Protein AF-A0A0V0GQV6-F1 (afdb_monomer_lite)

Secondary structure (DSSP, 8-state):
--SSS--GGGGPEE-SS-SEEEEEEEETTEEEEEEEESS---TTPPPEE-------SS--B-----TT--SBTT---------------------------------

pLDDT: mean 71.99, std 23.0, range [34.09, 96.38]

InterPro domains:
  IPR001214 SET domain [PF00856] (3-51)
  IPR001214 SET domain [PS50280] (1-52)
  IPR001214 SET domain [SM00317] (2-58)
  IPR003616 Post-SET domain [PS50868] (58-74)
  IPR003616 Post-SET domain [SM00508] (58-74)
  IPR046341 SET domain superfamily [G3DSA:2.170.270.10] (1-95)
  IPR046341 SET domain superfamily [SSF82199] (3-71)
  IPR050777 SET2 Histone-Lysine N-Methyltransferase [PTHR22884] (3-93)

Foldseek 3Di:
DPPDDDDPCVVAEADPDFQWDWDWDQDPNDTDIDIGGPDDDDVPGGHHDQPCDPDDDDWAADDRPDPPDPRTRNPDDDDPPPPPPPPDPPDDPDDDDDDDDDDDDDD

Organism: Solanum chacoense (NCBI:txid4108)

Radius of gyration: 19.78 Å; chains: 1; bounding box: 46×34×57 Å

Structure (mmCIF, N/CA/C/O backbone):
data_AF-A0A0V0GQV6-F1
#
_entry.id   AF-A0A0V0GQV6-F1
#
loop_
_atom_site.group_PDB
_atom_site.id
_atom_site.type_symbol
_atom_site.label_atom_id
_atom_site.label_alt_id
_atom_site.label_comp_id
_atom_site.label_asym_id
_atom_site.label_entity_id
_atom_site.label_seq_id
_atom_site.pdbx_PDB_ins_code
_atom_site.Cartn_x
_atom_site.Cartn_y
_atom_site.Cartn_z
_atom_site.occupancy
_atom_site.B_iso_or_equiv
_atom_site.auth_seq_id
_atom_site.auth_comp_id
_atom_site.auth_asym_id
_atom_site.auth_atom_id
_atom_site.pdbx_PDB_model_num
ATOM 1 N N . MET A 1 1 ? 7.134 5.093 10.418 1.00 47.78 1 MET A N 1
ATOM 2 C CA . MET A 1 1 ? 7.042 3.618 10.527 1.00 47.78 1 MET A CA 1
ATOM 3 C C . MET A 1 1 ? 7.493 3.219 11.916 1.00 47.78 1 MET A C 1
ATOM 5 O O . MET A 1 1 ? 8.426 3.836 12.411 1.00 47.78 1 MET A O 1
ATOM 9 N N . SER A 1 2 ? 6.836 2.246 12.552 1.00 43.97 2 SER A N 1
ATOM 10 C CA . SER A 1 2 ? 7.277 1.761 13.863 1.00 43.97 2 SER A CA 1
ATOM 11 C C . SER A 1 2 ? 8.656 1.116 13.723 1.00 43.97 2 SER A C 1
ATOM 13 O O . SER A 1 2 ? 8.812 0.080 13.073 1.00 43.97 2 SER A O 1
ATOM 15 N N . THR A 1 3 ? 9.668 1.790 14.252 1.00 59.62 3 THR A N 1
ATOM 16 C CA . THR A 1 3 ? 11.084 1.427 14.136 1.00 59.62 3 THR A CA 1
ATOM 17 C C . THR A 1 3 ? 11.512 0.388 15.168 1.00 59.62 3 THR A C 1
ATOM 19 O O . THR A 1 3 ? 12.558 -0.220 14.989 1.00 59.62 3 THR A O 1
ATOM 22 N N . PHE A 1 4 ? 10.701 0.142 16.205 1.00 61.91 4 PHE A N 1
ATOM 23 C CA . PHE A 1 4 ? 11.105 -0.687 17.347 1.00 61.91 4 PHE A CA 1
ATOM 24 C C . PHE A 1 4 ? 10.181 -1.886 17.638 1.00 61.91 4 PHE A C 1
ATOM 26 O O . PHE A 1 4 ? 10.650 -2.895 18.151 1.00 61.91 4 PHE A O 1
ATOM 33 N N . LYS A 1 5 ? 8.884 -1.830 17.286 1.00 71.25 5 LYS A N 1
ATOM 34 C CA . LYS A 1 5 ? 7.939 -2.967 17.400 1.00 71.25 5 LYS A CA 1
ATOM 35 C C . LYS A 1 5 ? 6.890 -2.925 16.287 1.00 71.25 5 LYS A C 1
ATOM 37 O O . LYS A 1 5 ? 6.157 -1.946 16.186 1.00 71.25 5 LYS A O 1
ATOM 42 N N . GLY A 1 6 ? 6.787 -3.955 15.454 1.00 77.94 6 GLY A N 1
ATOM 43 C CA . GLY A 1 6 ? 5.820 -3.992 14.351 1.00 77.94 6 GLY A CA 1
ATOM 44 C C . GLY A 1 6 ? 5.548 -5.408 13.857 1.00 77.94 6 GLY A C 1
ATOM 45 O O . GLY A 1 6 ? 6.209 -6.350 14.278 1.00 77.94 6 GLY A O 1
ATOM 46 N N . ASN A 1 7 ? 4.569 -5.550 12.968 1.00 86.06 7 ASN A N 1
ATOM 47 C CA . ASN A 1 7 ? 4.225 -6.810 12.310 1.00 86.06 7 ASN A CA 1
ATOM 48 C C . ASN A 1 7 ? 4.790 -6.847 10.874 1.00 86.06 7 ASN A C 1
ATOM 50 O O . ASN A 1 7 ? 5.424 -5.892 10.415 1.00 86.06 7 ASN A O 1
ATOM 54 N N . LEU A 1 8 ? 4.524 -7.938 10.149 1.00 86.69 8 LEU A N 1
ATOM 55 C CA . LEU A 1 8 ? 4.965 -8.114 8.760 1.00 86.69 8 LEU A CA 1
ATOM 56 C C . LEU A 1 8 ? 4.394 -7.066 7.794 1.00 86.69 8 LEU A C 1
ATOM 58 O O . LEU A 1 8 ? 5.019 -6.790 6.772 1.00 86.69 8 LEU A O 1
ATOM 62 N N . SER A 1 9 ? 3.264 -6.423 8.113 1.00 86.81 9 SER A N 1
ATOM 63 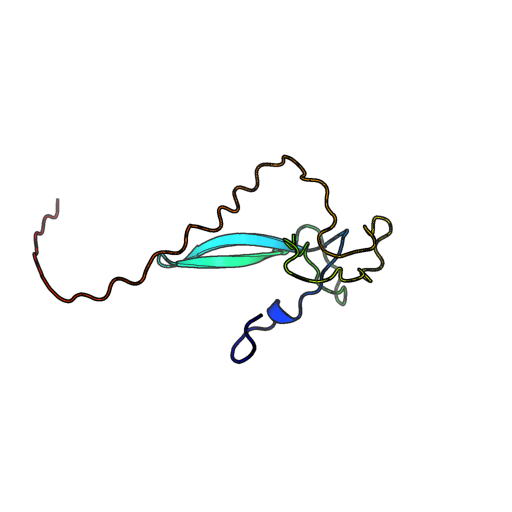C CA . SER A 1 9 ? 2.664 -5.442 7.203 1.00 86.81 9 SER A CA 1
ATOM 64 C C . SER A 1 9 ? 3.541 -4.203 6.994 1.00 86.81 9 SER A C 1
ATOM 66 O O . SER A 1 9 ? 3.376 -3.506 5.998 1.00 86.81 9 SER A O 1
ATOM 68 N N . ARG A 1 10 ? 4.542 -3.968 7.859 1.00 86.44 10 ARG A N 1
ATOM 69 C CA . ARG A 1 10 ? 5.557 -2.914 7.673 1.00 86.44 10 ARG A CA 1
ATOM 70 C C . ARG A 1 10 ? 6.400 -3.075 6.403 1.00 86.44 10 ARG A C 1
ATOM 72 O O . ARG A 1 10 ? 7.075 -2.125 6.025 1.00 86.44 10 ARG A O 1
ATOM 79 N N . PHE A 1 11 ? 6.424 -4.269 5.814 1.00 88.44 11 PHE A N 1
ATOM 80 C CA . PHE A 1 11 ? 7.200 -4.582 4.614 1.00 88.44 11 PHE A CA 1
ATOM 81 C C . PHE A 1 11 ? 6.371 -4.524 3.328 1.00 88.44 11 PHE A C 1
ATOM 83 O O . PHE A 1 11 ? 6.922 -4.707 2.247 1.00 88.44 11 PHE A O 1
ATOM 90 N N . LEU A 1 12 ? 5.059 -4.285 3.427 1.00 90.44 12 LEU A N 1
ATOM 91 C CA . LEU A 1 12 ? 4.216 -4.102 2.250 1.00 90.44 12 LEU A CA 1
ATOM 92 C C . LEU A 1 12 ? 4.633 -2.83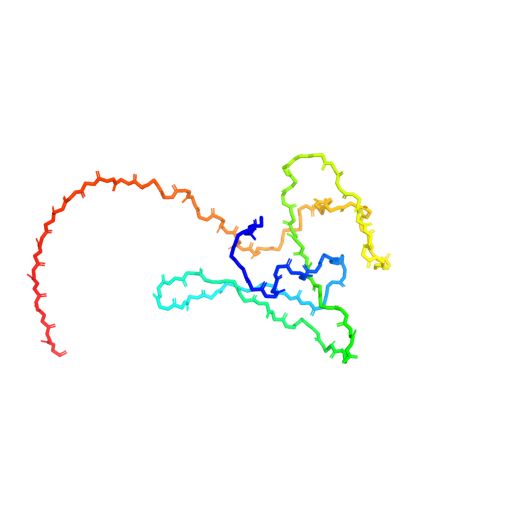4 1.523 1.00 90.44 12 LEU A C 1
ATOM 94 O O . LEU A 1 12 ? 4.634 -1.771 2.131 1.00 90.44 12 LEU A O 1
ATOM 98 N N . ASN A 1 13 ? 4.950 -2.960 0.238 1.00 91.31 13 ASN A N 1
ATOM 99 C CA . ASN A 1 13 ? 5.461 -1.864 -0.575 1.00 91.31 13 ASN A CA 1
ATOM 100 C C . ASN A 1 13 ? 4.342 -1.044 -1.227 1.00 91.31 13 ASN A C 1
ATOM 102 O O . ASN A 1 13 ? 3.168 -1.428 -1.252 1.00 91.31 13 ASN A O 1
ATOM 106 N N . HIS A 1 14 ? 4.736 0.089 -1.808 1.00 91.06 14 HIS A N 1
ATOM 107 C CA . HIS A 1 14 ? 3.863 0.889 -2.652 1.00 91.06 14 HIS A CA 1
ATOM 108 C C . HIS A 1 14 ? 3.766 0.326 -4.073 1.00 91.06 14 HIS A C 1
ATOM 110 O O . HIS A 1 14 ? 4.786 0.018 -4.689 1.00 91.06 14 HIS A O 1
ATOM 116 N N . SER A 1 15 ? 2.554 0.324 -4.629 1.00 91.69 15 SER A N 1
ATOM 117 C CA . SER A 1 15 ? 2.329 0.276 -6.076 1.00 91.69 15 SER A CA 1
ATOM 118 C C . SER A 1 15 ? 1.321 1.340 -6.519 1.00 91.69 15 SER A C 1
ATOM 120 O O . SER A 1 15 ? 0.380 1.660 -5.786 1.00 91.69 15 SER A O 1
ATOM 122 N N . CYS A 1 16 ? 1.522 1.895 -7.720 1.00 90.25 16 CYS A N 1
ATOM 123 C CA . CYS A 1 16 ? 0.533 2.748 -8.391 1.00 90.25 16 CYS A CA 1
ATOM 124 C C . CYS A 1 16 ? -0.668 1.940 -8.913 1.00 90.25 16 CYS A C 1
ATOM 126 O O . CYS A 1 16 ? -1.755 2.507 -9.029 1.00 90.25 16 CYS A O 1
ATOM 128 N N . ASP A 1 17 ? -0.479 0.634 -9.126 1.00 91.50 17 ASP A N 1
ATOM 129 C CA . ASP A 1 17 ? -1.515 -0.369 -9.388 1.00 91.50 17 ASP A CA 1
ATOM 130 C C . ASP A 1 17 ? -1.443 -1.475 -8.313 1.00 91.50 17 ASP A C 1
ATOM 132 O O . ASP A 1 17 ? -0.750 -2.482 -8.486 1.00 91.50 17 ASP A O 1
ATOM 136 N N . PRO A 1 18 ? -2.004 -1.233 -7.113 1.00 94.44 18 PRO A N 1
ATOM 137 C CA . PRO A 1 18 ? -1.859 -2.137 -5.977 1.00 94.44 18 PRO A CA 1
ATOM 138 C C . PRO A 1 18 ? -2.806 -3.339 -6.037 1.00 94.44 18 PRO A C 1
ATOM 140 O O . PRO A 1 18 ? -3.925 -3.247 -6.537 1.00 94.44 18 PRO A O 1
ATOM 143 N N . ASN A 1 19 ? -2.403 -4.443 -5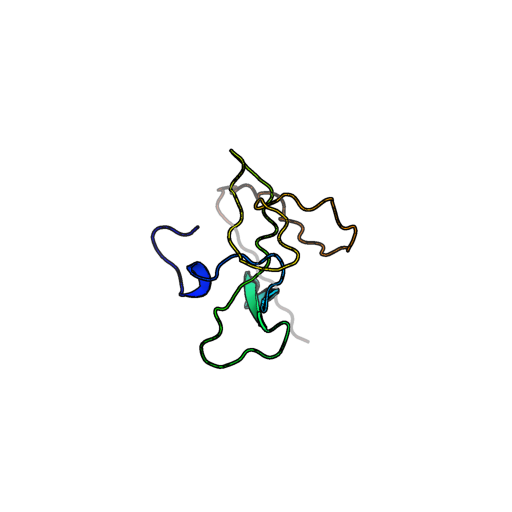.406 1.00 95.62 19 ASN A N 1
ATOM 144 C CA . ASN A 1 19 ? -3.253 -5.629 -5.232 1.00 95.62 19 ASN A CA 1
ATOM 145 C C . ASN A 1 19 ? -3.957 -5.689 -3.863 1.00 95.62 19 ASN A C 1
ATOM 147 O O . ASN A 1 19 ? -4.874 -6.490 -3.680 1.00 95.62 19 ASN A O 1
ATOM 151 N N . CYS A 1 20 ? -3.591 -4.810 -2.926 1.00 95.56 20 CYS A N 1
ATOM 152 C CA . CYS A 1 20 ? -4.206 -4.681 -1.608 1.00 95.56 20 CYS A CA 1
ATOM 153 C C . CYS A 1 20 ? -4.780 -3.276 -1.356 1.00 95.56 20 CYS A C 1
ATOM 155 O O . CYS A 1 20 ? -4.269 -2.256 -1.827 1.00 95.56 20 CYS A O 1
ATOM 157 N N . LYS A 1 21 ? -5.827 -3.217 -0.529 1.00 91.31 21 LYS A N 1
ATOM 158 C CA . LYS A 1 21 ? -6.447 -1.999 0.003 1.00 91.31 21 LYS A CA 1
ATOM 159 C C . LYS A 1 21 ? -6.357 -1.957 1.529 1.00 91.31 21 LYS A C 1
ATOM 161 O O . LYS A 1 21 ? -6.265 -2.988 2.192 1.00 91.31 21 LYS A O 1
ATOM 166 N N . LEU A 1 22 ? -6.402 -0.745 2.077 1.00 91.31 22 LEU A N 1
ATOM 167 C CA . LEU A 1 22 ? -6.470 -0.510 3.518 1.00 91.31 22 LEU A CA 1
ATOM 168 C C . LEU A 1 22 ? -7.902 -0.198 3.939 1.00 91.31 22 LEU A C 1
ATOM 170 O O . LEU A 1 22 ? -8.566 0.623 3.303 1.00 91.31 22 LEU A O 1
ATOM 174 N N . GLU A 1 23 ? -8.335 -0.778 5.052 1.00 90.44 23 GLU A N 1
ATOM 175 C CA . GLU A 1 23 ? -9.638 -0.500 5.655 1.00 90.44 23 GLU A CA 1
ATOM 176 C C . GLU A 1 23 ? -9.497 -0.160 7.139 1.00 90.44 23 GLU A C 1
ATOM 178 O O . GLU A 1 23 ? -8.639 -0.699 7.841 1.00 90.44 23 GLU A O 1
ATOM 183 N N . LYS A 1 24 ? -10.352 0.747 7.624 1.00 90.50 24 LYS A N 1
ATOM 184 C CA . LYS A 1 24 ? -10.435 1.121 9.040 1.00 90.50 24 LYS A CA 1
ATOM 185 C C . LYS A 1 24 ? -11.455 0.233 9.737 1.00 90.50 24 LYS A C 1
ATOM 187 O O . LYS A 1 24 ? -12.599 0.174 9.304 1.00 90.50 24 LYS A O 1
ATOM 192 N N . TRP A 1 25 ? -11.051 -0.382 10.837 1.00 92.19 25 TRP A N 1
ATOM 193 C CA . TRP A 1 25 ? -11.890 -1.274 11.629 1.00 92.19 25 TRP A CA 1
ATOM 194 C C . TRP A 1 25 ? -11.911 -0.815 13.082 1.00 92.19 25 TRP A C 1
ATOM 196 O O . TRP A 1 25 ? -10.883 -0.389 13.604 1.00 92.19 25 TRP A O 1
ATOM 206 N N . GLN A 1 26 ? -13.072 -0.894 13.734 1.00 94.75 26 GLN A N 1
ATOM 207 C CA . GLN A 1 26 ? -13.167 -0.731 15.184 1.00 94.75 26 GLN A CA 1
ATOM 208 C C . GLN A 1 26 ? -13.086 -2.106 15.830 1.00 94.75 26 GLN A C 1
ATOM 210 O O . GLN A 1 26 ? -13.895 -2.980 15.528 1.00 94.75 26 GLN A O 1
ATOM 215 N N . VAL A 1 27 ? -12.116 -2.291 16.715 1.00 91.50 27 VAL A N 1
ATOM 216 C CA . VAL A 1 27 ? -11.934 -3.524 17.477 1.00 91.50 27 VAL A CA 1
ATOM 217 C C . VAL A 1 27 ? -11.800 -3.123 18.936 1.00 91.50 27 VAL A C 1
ATOM 219 O O . VAL A 1 27 ? -10.885 -2.382 19.275 1.00 91.50 27 VAL A O 1
ATOM 222 N N . GLU A 1 28 ? -12.742 -3.552 19.778 1.00 93.25 28 GLU A N 1
ATOM 223 C CA . GLU A 1 28 ? -12.736 -3.260 21.226 1.00 93.25 28 GLU A CA 1
ATOM 224 C C . GLU A 1 28 ? -12.685 -1.752 21.552 1.00 93.25 28 GLU A C 1
ATOM 226 O O . GLU A 1 28 ? -12.068 -1.316 22.518 1.00 93.25 28 GLU A O 1
ATOM 231 N N . GLY A 1 29 ? -13.331 -0.927 20.720 1.00 92.31 29 GLY A N 1
ATOM 232 C CA . GLY A 1 29 ? -13.329 0.534 20.869 1.00 92.31 29 GLY A CA 1
ATOM 233 C C . GLY A 1 29 ? -12.064 1.230 20.350 1.00 92.31 29 GLY A C 1
ATOM 234 O O . GLY A 1 29 ? -11.985 2.459 20.397 1.00 92.31 29 GLY A O 1
ATOM 235 N N . GLU A 1 30 ? -11.102 0.480 19.809 1.00 91.31 30 GLU A N 1
ATOM 236 C CA . GLU A 1 30 ? -9.892 1.011 19.186 1.00 91.31 30 GLU A CA 1
ATOM 237 C C . GLU A 1 30 ? -9.947 0.920 17.660 1.00 91.31 30 GLU A C 1
ATOM 239 O O . GLU A 1 30 ? -10.289 -0.110 17.075 1.00 91.31 30 GLU A O 1
ATOM 244 N N . THR A 1 31 ? -9.523 1.991 16.986 1.00 91.06 31 THR A N 1
ATOM 245 C CA . THR A 1 31 ? -9.411 1.993 15.525 1.00 91.06 31 THR A CA 1
ATOM 246 C C . THR A 1 31 ? -8.119 1.319 15.084 1.00 91.06 31 THR A C 1
ATOM 248 O O . THR A 1 31 ? -7.023 1.764 15.426 1.00 91.06 31 THR A O 1
ATOM 251 N N . ARG A 1 32 ? -8.247 0.284 14.257 1.00 92.19 32 ARG A N 1
ATOM 252 C CA . ARG A 1 32 ? -7.146 -0.463 13.641 1.00 92.19 32 ARG A CA 1
ATOM 253 C C . ARG A 1 32 ? -7.227 -0.370 12.118 1.00 92.19 32 ARG A C 1
ATOM 255 O O . ARG A 1 32 ? -8.281 -0.076 11.554 1.00 92.19 32 ARG A O 1
ATOM 262 N N . ILE A 1 33 ? -6.096 -0.597 11.454 1.00 91.38 33 ILE A N 1
ATOM 263 C CA . ILE A 1 33 ? -6.010 -0.652 9.991 1.00 91.38 33 ILE A CA 1
ATOM 264 C C . ILE A 1 33 ? -5.775 -2.097 9.575 1.00 91.38 33 ILE A C 1
ATOM 266 O O . ILE A 1 33 ? -4.777 -2.697 9.973 1.00 91.38 33 ILE A O 1
ATOM 270 N N . GLY A 1 34 ? -6.688 -2.634 8.772 1.00 92.12 34 GLY A N 1
ATOM 271 C CA . GLY A 1 34 ? -6.535 -3.931 8.127 1.00 92.12 34 GLY A CA 1
ATOM 272 C C . GLY A 1 34 ? -6.064 -3.777 6.684 1.00 92.12 34 GLY A C 1
ATOM 273 O O . GLY A 1 34 ? -6.395 -2.795 6.014 1.00 92.12 34 GLY A O 1
ATOM 274 N N . VAL A 1 35 ? -5.287 -4.752 6.218 1.00 92.94 35 VAL A N 1
ATOM 275 C CA . VAL A 1 35 ? -4.873 -4.885 4.818 1.00 92.94 35 VAL A CA 1
ATOM 276 C C . VAL A 1 35 ? -5.693 -6.012 4.210 1.00 92.94 35 VAL A C 1
ATOM 278 O O . VAL A 1 35 ? -5.687 -7.121 4.738 1.00 92.94 35 VAL A O 1
ATOM 281 N N . PHE A 1 36 ? -6.381 -5.730 3.109 1.00 94.56 36 PHE A N 1
ATOM 282 C CA . PHE A 1 36 ? -7.268 -6.678 2.441 1.00 94.56 36 PHE A CA 1
ATOM 283 C C . PHE A 1 36 ? -6.935 -6.760 0.958 1.00 94.56 36 PHE A C 1
ATOM 285 O O . PHE A 1 36 ? -6.572 -5.754 0.347 1.00 94.56 36 PHE A O 1
ATOM 292 N N . ALA A 1 37 ? -7.096 -7.940 0.366 1.00 95.56 37 ALA A N 1
ATOM 293 C CA . ALA A 1 37 ? -6.964 -8.106 -1.074 1.00 95.56 37 ALA A CA 1
ATOM 294 C C . ALA A 1 37 ? -8.015 -7.250 -1.809 1.00 95.56 37 ALA A C 1
ATOM 296 O O . ALA A 1 37 ? -9.185 -7.199 -1.420 1.00 95.56 37 ALA A O 1
ATOM 297 N N . ALA A 1 38 ? -7.588 -6.542 -2.852 1.00 92.88 38 ALA A N 1
ATOM 298 C CA . ALA A 1 38 ? -8.462 -5.764 -3.733 1.00 92.88 38 ALA A CA 1
ATOM 299 C C . ALA A 1 38 ? -8.834 -6.540 -5.008 1.00 92.88 38 ALA A C 1
ATOM 301 O O . ALA A 1 38 ? -9.853 -6.253 -5.631 1.00 92.88 38 ALA A O 1
ATOM 302 N N . ARG A 1 39 ? -8.015 -7.530 -5.370 1.00 93.56 39 ARG A N 1
ATOM 303 C CA . ARG A 1 39 ? -8.222 -8.483 -6.464 1.00 93.56 39 ARG A CA 1
ATOM 304 C C . ARG A 1 39 ? -7.676 -9.852 -6.064 1.00 93.56 39 ARG A C 1
ATOM 306 O O . ARG A 1 39 ? -7.080 -9.983 -4.998 1.00 93.56 39 ARG A O 1
ATOM 313 N N . PHE A 1 40 ? -7.861 -10.853 -6.919 1.00 96.38 40 PHE A N 1
ATOM 314 C CA . PHE A 1 40 ? -7.164 -12.130 -6.775 1.00 96.38 40 PHE A CA 1
ATOM 315 C C . PHE A 1 40 ? -5.639 -11.919 -6.836 1.00 96.38 40 PHE A C 1
ATOM 317 O O . PHE A 1 40 ? -5.160 -11.083 -7.611 1.00 96.38 40 PHE A O 1
ATOM 324 N N . ILE A 1 41 ? -4.905 -12.643 -5.989 1.00 96.19 41 ILE A N 1
ATOM 325 C CA . ILE A 1 41 ? -3.451 -12.538 -5.830 1.00 96.19 41 ILE A CA 1
ATOM 326 C C . ILE A 1 41 ? -2.866 -13.936 -5.973 1.00 96.19 41 ILE A C 1
ATOM 328 O O . ILE A 1 41 ? -3.276 -14.856 -5.262 1.00 96.19 41 ILE A O 1
ATOM 332 N N . GLU A 1 42 ? -1.919 -14.085 -6.889 1.00 96.12 42 GLU A N 1
ATOM 333 C CA . GLU A 1 42 ? -1.254 -15.363 -7.120 1.00 96.12 42 GLU A CA 1
ATOM 334 C C . GLU A 1 42 ? -0.204 -15.658 -6.043 1.00 96.12 42 GLU A C 1
ATOM 336 O O . GLU A 1 42 ? 0.368 -14.763 -5.413 1.00 96.12 42 GLU A O 1
ATOM 341 N N . VAL A 1 43 ? 0.075 -16.944 -5.821 1.00 95.38 43 VAL A N 1
ATOM 342 C CA . VAL A 1 43 ? 1.102 -17.360 -4.860 1.00 95.38 43 VAL A CA 1
ATOM 343 C C . VAL A 1 43 ? 2.469 -16.869 -5.336 1.00 95.38 43 VAL A C 1
ATOM 345 O O . VAL A 1 43 ? 2.891 -17.160 -6.450 1.00 95.38 43 VAL A O 1
ATOM 348 N N . GLY A 1 44 ? 3.170 -16.140 -4.467 1.00 94.12 44 GLY A N 1
ATOM 349 C CA . GLY A 1 44 ? 4.468 -15.536 -4.780 1.00 94.12 44 GLY A CA 1
ATOM 350 C C . GLY A 1 44 ? 4.382 -14.115 -5.343 1.00 94.12 44 GLY A C 1
ATOM 351 O O . GLY A 1 44 ? 5.412 -13.449 -5.431 1.00 94.12 44 GLY A O 1
ATOM 352 N N . GLU A 1 45 ? 3.183 -13.609 -5.655 1.00 93.50 45 GLU A N 1
ATOM 353 C CA . GLU A 1 45 ? 3.005 -12.213 -6.051 1.00 93.50 45 GLU A CA 1
ATOM 354 C C . GLU A 1 45 ? 3.275 -11.274 -4.851 1.00 93.50 45 GLU A C 1
ATOM 356 O O . GLU A 1 45 ? 2.693 -11.454 -3.774 1.00 93.50 45 GLU A O 1
ATOM 361 N N . PRO A 1 46 ? 4.133 -10.244 -4.990 1.00 92.81 46 PRO A N 1
ATOM 362 C CA . PRO A 1 46 ? 4.375 -9.287 -3.917 1.00 92.81 46 PRO A CA 1
ATOM 363 C C . PRO A 1 46 ? 3.115 -8.496 -3.543 1.00 92.81 46 PRO A C 1
ATOM 365 O O . PRO A 1 46 ? 2.474 -7.869 -4.386 1.00 92.81 46 PRO A O 1
ATOM 368 N N . LEU A 1 47 ? 2.792 -8.449 -2.252 1.00 94.69 47 LEU A N 1
ATOM 369 C CA . LEU A 1 47 ? 1.663 -7.670 -1.744 1.00 94.69 47 LEU A CA 1
ATOM 370 C C . LEU A 1 47 ? 2.002 -6.172 -1.692 1.00 94.69 47 LEU A C 1
ATOM 372 O O . LEU A 1 47 ? 3.003 -5.763 -1.094 1.00 94.69 47 LEU A O 1
ATOM 376 N N . THR A 1 48 ? 1.149 -5.341 -2.293 1.00 94.69 48 THR A N 1
ATOM 377 C CA . THR A 1 48 ? 1.354 -3.889 -2.402 1.00 94.69 48 THR A CA 1
ATOM 378 C C . THR A 1 48 ? 0.068 -3.111 -2.157 1.00 94.69 48 THR A C 1
ATOM 380 O O . THR A 1 48 ? -1.021 -3.560 -2.509 1.00 94.69 48 THR A O 1
ATOM 383 N N . TYR A 1 49 ? 0.180 -1.915 -1.575 1.00 92.31 49 TYR A N 1
ATOM 384 C CA . TYR A 1 49 ? -0.954 -1.002 -1.409 1.00 92.31 49 TYR A CA 1
ATOM 385 C C . TYR A 1 49 ? -0.606 0.426 -1.841 1.00 92.31 49 TYR A C 1
ATOM 387 O O . TYR A 1 49 ? 0.557 0.825 -1.943 1.00 92.31 49 TYR A O 1
ATOM 395 N N . ASP A 1 50 ? -1.629 1.232 -2.114 1.00 87.75 50 ASP A N 1
ATOM 396 C CA . ASP A 1 50 ? -1.425 2.649 -2.392 1.00 87.75 50 ASP A CA 1
ATOM 397 C C . ASP A 1 50 ? -1.103 3.390 -1.092 1.00 87.75 50 ASP A C 1
ATOM 399 O O . ASP A 1 50 ? -1.959 3.561 -0.222 1.00 87.75 50 ASP A O 1
ATOM 403 N N . TYR A 1 51 ? 0.137 3.856 -0.978 1.00 83.19 51 TYR A N 1
ATOM 404 C CA . TYR A 1 51 ? 0.642 4.556 0.193 1.00 83.19 51 TYR A CA 1
ATOM 405 C C . TYR A 1 51 ? -0.100 5.866 0.470 1.00 83.19 51 TYR A C 1
ATOM 407 O O . TYR A 1 51 ? -0.031 6.344 1.601 1.00 83.19 51 TYR A O 1
ATOM 415 N N . ARG A 1 52 ? -0.798 6.442 -0.529 1.00 71.19 52 ARG A N 1
ATOM 416 C CA . ARG A 1 52 ? -1.551 7.711 -0.429 1.00 71.19 52 ARG A CA 1
ATOM 417 C C . ARG A 1 52 ? -0.817 8.762 0.403 1.00 71.19 52 ARG A C 1
ATOM 419 O O . ARG A 1 52 ? -1.400 9.420 1.265 1.00 71.19 52 ARG A O 1
ATOM 426 N N . PHE A 1 53 ? 0.491 8.853 0.188 1.00 65.19 53 PHE A N 1
ATOM 427 C CA . PHE A 1 53 ? 1.360 9.656 1.026 1.00 65.19 53 PHE A CA 1
ATOM 428 C C . PHE A 1 53 ? 1.016 11.132 0.830 1.00 65.19 53 PHE A C 1
ATOM 430 O O . PHE A 1 53 ? 1.018 11.626 -0.296 1.00 65.19 53 PHE A O 1
ATOM 437 N N . VAL A 1 54 ? 0.749 11.839 1.929 1.00 58.19 54 VAL A N 1
ATOM 438 C CA . VAL A 1 54 ? 0.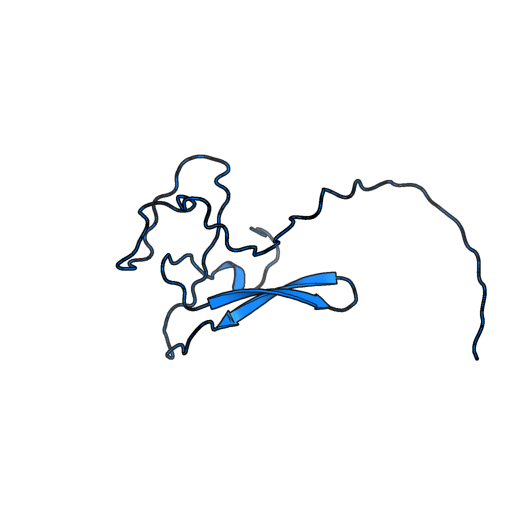925 13.291 1.956 1.00 58.19 54 VAL A CA 1
ATOM 439 C C . VAL A 1 54 ? 2.423 13.498 2.117 1.00 58.19 54 VAL A C 1
ATOM 441 O O . VAL A 1 54 ? 3.004 13.055 3.109 1.00 58.19 54 VAL A O 1
ATOM 444 N N . LEU A 1 55 ? 3.064 14.066 1.100 1.00 55.81 55 LEU A N 1
ATOM 445 C CA . LEU A 1 55 ? 4.506 14.244 1.105 1.00 55.81 55 LEU A CA 1
ATOM 446 C C . LEU A 1 55 ? 4.889 15.249 2.203 1.00 55.81 55 LEU A C 1
ATOM 448 O O . LEU A 1 55 ? 4.512 16.417 2.145 1.00 55.81 55 LEU A O 1
ATOM 452 N N . PHE A 1 56 ? 5.632 14.788 3.205 1.00 54.38 56 PHE A N 1
ATOM 453 C CA . PHE A 1 56 ? 6.293 15.643 4.187 1.00 54.38 56 PHE A CA 1
ATOM 454 C C . PHE A 1 56 ? 7.801 15.451 4.008 1.00 54.38 56 PHE A C 1
ATOM 456 O O . PHE A 1 56 ? 8.381 14.540 4.595 1.00 54.38 56 PHE A O 1
ATOM 463 N N . GLY A 1 57 ? 8.414 16.252 3.134 1.00 67.19 57 GLY A N 1
ATOM 464 C CA . GLY A 1 57 ? 9.840 16.166 2.799 1.00 67.19 57 GLY A CA 1
ATOM 465 C C . GLY A 1 57 ? 10.105 16.195 1.294 1.00 67.19 57 GLY A C 1
ATOM 466 O O . GLY A 1 57 ? 9.241 16.594 0.516 1.00 67.19 57 GLY A O 1
ATOM 467 N N . SER A 1 58 ? 11.312 15.786 0.902 1.00 70.12 58 SER A N 1
ATOM 468 C CA . SER A 1 58 ? 11.750 15.733 -0.497 1.00 70.12 58 SER A CA 1
ATOM 469 C C . SER A 1 58 ? 10.997 14.671 -1.303 1.00 70.12 58 SER A C 1
ATOM 471 O O . SER A 1 58 ? 10.572 13.648 -0.763 1.00 70.12 58 SER A O 1
ATOM 473 N N . GLU A 1 59 ? 10.858 14.902 -2.608 1.00 77.88 59 GLU A N 1
ATOM 474 C CA . GLU A 1 59 ? 10.236 13.955 -3.535 1.00 77.88 59 GLU A CA 1
ATOM 475 C C . GLU A 1 59 ? 10.968 12.609 -3.543 1.00 77.88 59 GLU A C 1
ATOM 477 O O . GLU A 1 59 ? 12.194 12.542 -3.647 1.00 77.88 59 GLU A O 1
ATOM 482 N N . VAL A 1 60 ? 10.201 11.521 -3.451 1.00 85.50 60 VAL A N 1
ATOM 483 C CA . VAL A 1 60 ? 10.730 10.153 -3.495 1.00 85.50 60 VAL A CA 1
ATOM 484 C C . VAL A 1 60 ? 10.297 9.508 -4.803 1.00 85.50 60 VAL A C 1
ATOM 486 O O . VAL A 1 60 ? 9.101 9.399 -5.081 1.00 85.50 60 VAL A O 1
ATOM 489 N N . LYS A 1 61 ? 11.266 9.071 -5.612 1.00 88.69 61 LYS A N 1
ATOM 490 C CA . LYS A 1 61 ? 11.002 8.413 -6.896 1.00 88.69 61 LYS A CA 1
ATOM 491 C C . LYS A 1 61 ? 10.303 7.068 -6.679 1.00 88.69 61 LYS A C 1
ATOM 493 O O . LYS A 1 61 ? 10.678 6.286 -5.807 1.00 88.69 61 LYS A O 1
ATOM 498 N N . CYS A 1 62 ? 9.268 6.806 -7.468 1.00 89.56 62 CYS A N 1
ATOM 499 C CA . CYS A 1 62 ? 8.512 5.564 -7.435 1.00 89.56 62 CYS A CA 1
ATOM 500 C C . CYS A 1 62 ? 9.128 4.545 -8.400 1.00 89.56 62 CYS A C 1
ATOM 502 O O . CYS A 1 62 ? 9.343 4.833 -9.576 1.00 89.56 62 CYS A O 1
ATOM 504 N N . HIS A 1 63 ? 9.361 3.333 -7.898 1.00 90.94 63 HIS A N 1
ATOM 505 C CA . HIS A 1 63 ? 9.945 2.216 -8.646 1.00 90.94 63 HIS A CA 1
ATOM 506 C C . HIS A 1 63 ? 9.021 0.990 -8.674 1.00 90.94 63 HIS A C 1
ATOM 508 O O . HIS A 1 63 ? 9.487 -0.139 -8.750 1.00 90.94 63 HIS A O 1
ATOM 514 N N . CYS A 1 64 ? 7.702 1.196 -8.594 1.00 90.19 64 CYS A N 1
ATOM 515 C CA . CYS A 1 64 ? 6.745 0.089 -8.486 1.00 90.19 64 CYS A CA 1
ATOM 516 C C . CYS A 1 64 ? 6.591 -0.773 -9.752 1.00 90.19 64 CYS A C 1
ATOM 518 O O . CYS A 1 64 ? 5.982 -1.831 -9.679 1.00 90.19 64 CYS A O 1
ATOM 520 N N . GLY A 1 65 ? 7.097 -0.327 -10.907 1.00 89.50 65 GLY A N 1
ATOM 521 C CA . GLY A 1 65 ? 7.044 -1.084 -12.165 1.00 89.50 65 GLY A CA 1
ATOM 522 C C . GLY A 1 65 ? 5.677 -1.124 -12.863 1.00 89.50 65 GLY A C 1
ATOM 523 O O . GLY A 1 65 ? 5.591 -1.645 -13.969 1.00 89.50 65 GLY A 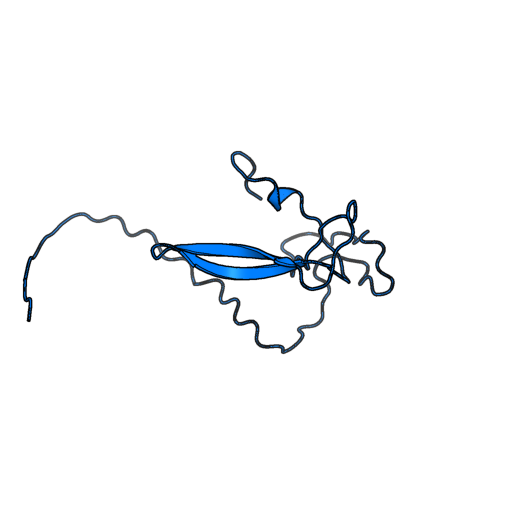O 1
ATOM 524 N N . ALA A 1 66 ? 4.623 -0.554 -12.271 1.00 90.25 66 ALA A N 1
ATOM 525 C CA . ALA A 1 66 ? 3.306 -0.494 -12.899 1.00 90.25 66 ALA A CA 1
ATOM 526 C C . ALA A 1 66 ? 3.325 0.361 -14.182 1.00 90.25 66 ALA A C 1
ATOM 528 O O . ALA A 1 66 ? 3.968 1.413 -14.230 1.00 90.25 66 ALA A O 1
ATOM 529 N N . SER A 1 67 ? 2.570 -0.044 -15.206 1.00 90.94 67 SER A N 1
ATOM 530 C CA . SER A 1 67 ? 2.463 0.692 -16.479 1.00 90.94 67 SER A CA 1
ATOM 531 C C . SER A 1 67 ? 1.892 2.104 -16.305 1.00 90.94 67 SER A C 1
ATOM 533 O O . SER A 1 67 ? 2.242 3.019 -17.043 1.00 90.94 67 SER A O 1
ATOM 535 N N . ASN A 1 68 ? 1.055 2.298 -15.284 1.00 89.38 68 ASN A N 1
ATOM 536 C CA . ASN A 1 68 ? 0.459 3.575 -14.894 1.00 89.38 68 ASN A CA 1
ATOM 537 C C . ASN A 1 68 ? 1.248 4.303 -13.780 1.00 89.38 68 ASN A C 1
ATOM 539 O O . ASN A 1 68 ? 0.687 5.152 -13.076 1.00 89.38 68 ASN A O 1
ATOM 543 N N . CYS A 1 69 ? 2.525 3.963 -13.573 1.00 90.25 69 CYS A N 1
ATOM 544 C CA . CYS A 1 69 ? 3.347 4.559 -12.522 1.00 90.25 69 CYS A CA 1
ATOM 545 C C . CYS A 1 69 ? 3.405 6.090 -12.649 1.00 90.25 69 CYS A C 1
ATOM 547 O O . CYS A 1 69 ? 3.700 6.637 -13.707 1.00 90.25 69 CYS A O 1
ATOM 549 N N . GLN A 1 70 ? 3.170 6.793 -11.539 1.00 86.06 70 GLN A N 1
ATOM 550 C CA . GLN A 1 70 ? 3.171 8.262 -11.487 1.00 86.06 70 GLN A CA 1
ATOM 551 C C . GLN A 1 70 ? 4.584 8.867 -11.359 1.00 86.06 70 GLN A C 1
ATOM 553 O O . GLN A 1 70 ? 4.731 10.071 -11.172 1.00 86.06 70 GLN A O 1
ATOM 558 N N . GLY A 1 71 ? 5.635 8.041 -11.405 1.00 86.38 71 GLY A N 1
ATOM 559 C CA . GLY A 1 71 ? 7.040 8.458 -11.339 1.00 86.38 71 GLY A CA 1
ATOM 560 C C . GLY A 1 71 ? 7.547 8.802 -9.936 1.00 86.38 71 GLY A C 1
ATOM 561 O O . GLY A 1 71 ? 8.694 8.494 -9.621 1.00 86.38 71 GLY A O 1
ATOM 562 N N . TYR A 1 72 ? 6.698 9.350 -9.067 1.00 86.44 72 TYR A N 1
ATOM 563 C CA . TYR A 1 72 ? 7.036 9.718 -7.690 1.00 86.44 72 TYR A CA 1
ATOM 564 C C . TYR A 1 72 ? 5.922 9.310 -6.717 1.00 86.44 72 TYR A C 1
ATOM 566 O O . TYR A 1 72 ? 4.742 9.234 -7.067 1.00 86.44 72 TYR A O 1
ATOM 574 N N . LEU A 1 73 ? 6.302 9.003 -5.478 1.00 83.44 73 LEU A N 1
ATOM 575 C CA . LEU A 1 73 ? 5.362 8.738 -4.391 1.00 83.44 73 LEU A CA 1
ATOM 576 C C . LEU A 1 73 ? 4.644 10.041 -4.011 1.00 83.44 73 LEU A C 1
ATOM 578 O O . LEU A 1 73 ? 5.290 11.063 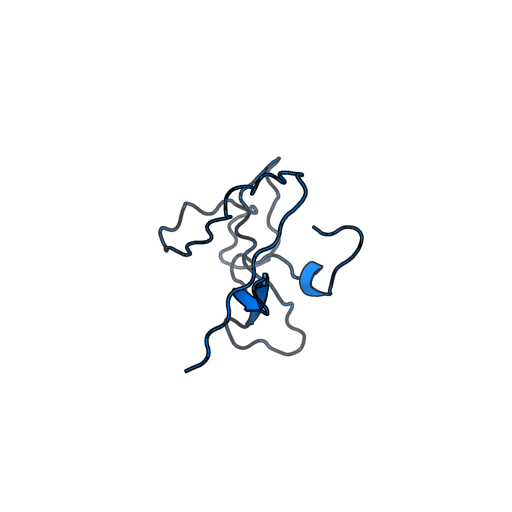-3.828 1.00 83.44 73 LEU A O 1
ATOM 582 N N . GLY A 1 74 ? 3.316 10.006 -3.855 1.00 71.06 74 GLY A N 1
ATOM 583 C CA . GLY A 1 74 ? 2.528 11.155 -3.377 1.00 71.06 74 GLY A CA 1
ATOM 584 C C . GLY A 1 74 ? 2.046 12.146 -4.449 1.00 71.06 74 GLY A C 1
ATOM 585 O O . GLY A 1 74 ? 1.298 13.061 -4.122 1.00 71.06 74 GLY A O 1
ATOM 586 N N . SER A 1 75 ? 2.372 11.949 -5.730 1.00 63.56 75 SER A N 1
ATOM 587 C CA . SER A 1 75 ? 2.035 12.892 -6.819 1.00 63.56 75 SER A CA 1
ATOM 588 C C . SER A 1 75 ? 0.583 12.848 -7.318 1.00 63.56 75 SER A C 1
ATOM 590 O O . SER A 1 75 ? 0.257 13.481 -8.324 1.00 63.56 75 SER A O 1
ATOM 592 N N . LYS A 1 76 ? -0.321 12.107 -6.662 1.00 60.66 76 LYS A N 1
ATOM 593 C CA . LYS A 1 76 ? -1.710 11.995 -7.135 1.00 60.66 76 LYS A CA 1
ATOM 594 C C . LYS A 1 76 ? -2.419 13.351 -7.016 1.00 60.66 76 LYS A C 1
ATOM 596 O O . LYS A 1 76 ? -2.597 13.872 -5.916 1.00 60.66 76 LYS A O 1
ATOM 601 N N . LYS A 1 77 ? -2.889 13.899 -8.148 1.00 51.06 77 LYS A N 1
ATOM 602 C CA . LYS A 1 77 ? -3.879 14.993 -8.167 1.00 51.06 77 LYS A CA 1
ATOM 603 C C . LYS A 1 77 ? -5.079 14.544 -7.330 1.00 51.06 77 LYS A C 1
ATOM 605 O O . LYS A 1 77 ? -5.495 13.398 -7.464 1.00 51.06 77 LYS A O 1
ATOM 610 N N . LYS A 1 78 ? -5.596 15.411 -6.450 1.00 42.94 78 LYS A N 1
ATOM 611 C CA . LYS A 1 78 ? -6.704 15.106 -5.526 1.00 42.94 78 LYS A CA 1
ATOM 612 C C . LYS A 1 78 ? -7.862 14.433 -6.280 1.00 42.94 78 LYS A C 1
ATOM 614 O O . LYS A 1 78 ? -8.663 15.117 -6.906 1.00 42.94 78 LYS A O 1
ATOM 619 N N . ILE A 1 79 ? -7.955 13.105 -6.217 1.00 44.44 79 ILE A N 1
ATOM 620 C CA . ILE A 1 79 ? -9.138 12.382 -6.678 1.00 44.44 79 ILE A CA 1
ATOM 621 C C . ILE A 1 79 ? -10.200 12.629 -5.611 1.00 44.44 79 ILE A C 1
ATOM 623 O O . ILE A 1 79 ? -10.063 12.196 -4.467 1.00 44.44 79 ILE A O 1
ATOM 627 N N . THR A 1 80 ? -11.244 13.366 -5.981 1.00 42.62 80 THR A N 1
ATOM 628 C CA . THR A 1 80 ? -12.454 13.622 -5.194 1.00 42.62 80 THR A CA 1
ATOM 629 C C . THR A 1 80 ? -13.314 12.359 -5.099 1.00 42.62 80 THR A C 1
ATOM 631 O O . THR A 1 80 ? -14.475 12.349 -5.486 1.00 42.62 80 THR A O 1
ATOM 634 N N . SER A 1 81 ? -12.749 11.265 -4.597 1.00 42.22 81 SER A N 1
ATOM 635 C CA . SER A 1 81 ? -13.515 10.129 -4.097 1.00 42.22 81 SER A CA 1
ATOM 636 C C . SER A 1 81 ? -13.365 10.147 -2.587 1.00 42.22 81 SER A C 1
ATOM 638 O O . SER A 1 81 ? -12.270 9.938 -2.063 1.00 42.22 81 SER A O 1
ATOM 640 N N . LYS A 1 82 ? -14.467 10.472 -1.919 1.00 39.97 82 LYS A N 1
ATOM 641 C CA . LYS A 1 82 ? -14.653 10.655 -0.481 1.00 39.97 82 LYS A CA 1
ATOM 642 C C . LYS A 1 82 ? -14.322 9.374 0.305 1.00 39.97 82 LYS A C 1
ATOM 644 O O . LYS A 1 82 ? -15.192 8.718 0.856 1.00 39.97 82 LYS A O 1
ATOM 649 N N . LEU A 1 83 ? -13.052 8.981 0.341 1.00 47.88 83 LEU A N 1
ATOM 650 C CA . LEU A 1 83 ? -12.526 8.162 1.420 1.00 47.88 83 LEU A CA 1
ATOM 651 C C . LEU A 1 83 ? -12.244 9.151 2.540 1.00 47.88 83 LEU A C 1
ATOM 653 O O . LEU A 1 83 ? -11.179 9.765 2.564 1.00 47.88 83 LEU A O 1
ATOM 657 N N . ASP A 1 84 ? -13.234 9.339 3.417 1.00 40.06 84 ASP A N 1
ATOM 658 C CA . ASP A 1 84 ? -13.134 10.113 4.655 1.00 40.06 84 ASP A CA 1
ATOM 659 C C . ASP A 1 84 ? -12.120 9.441 5.599 1.00 40.06 84 ASP A C 1
ATOM 661 O O . ASP A 1 84 ? -12.418 8.910 6.670 1.00 40.06 84 ASP A O 1
ATOM 665 N N . ILE A 1 85 ? -10.848 9.465 5.213 1.00 49.09 85 ILE A N 1
ATOM 666 C CA . ILE A 1 85 ? -9.746 9.315 6.142 1.00 49.09 85 ILE A CA 1
ATOM 667 C C . ILE A 1 85 ? -9.584 10.695 6.775 1.00 49.09 85 ILE A C 1
ATOM 669 O O . ILE A 1 85 ? -8.628 11.420 6.519 1.00 49.09 85 ILE A O 1
ATOM 673 N N . SER A 1 86 ? -10.552 11.062 7.622 1.00 40.06 86 SER A N 1
ATOM 674 C CA . SER A 1 86 ? -10.281 12.037 8.663 1.00 40.06 86 SER A CA 1
ATOM 675 C C . SER A 1 86 ? -9.190 11.411 9.530 1.00 40.06 86 SER A C 1
ATOM 677 O O . SER A 1 86 ? -9.361 10.381 10.194 1.00 40.06 86 SER A O 1
ATOM 679 N N . TRP A 1 87 ? -7.985 11.953 9.411 1.00 40.94 87 TRP A N 1
ATOM 680 C CA . TRP A 1 87 ? -6.977 11.803 10.440 1.00 40.94 87 TRP A CA 1
ATOM 681 C C . TRP A 1 87 ? -7.500 12.643 11.595 1.00 40.94 87 TRP A C 1
ATOM 683 O O . TRP A 1 87 ? -7.397 13.867 11.569 1.00 40.94 87 TRP A O 1
ATOM 693 N N . GLY A 1 88 ? -8.202 11.989 12.524 1.00 37.56 88 GLY A N 1
ATOM 694 C CA . GLY A 1 88 ? -8.800 12.647 13.676 1.00 37.56 88 GLY A CA 1
ATOM 695 C C . GLY A 1 88 ? -7.784 13.569 14.344 1.00 37.56 88 GLY A C 1
ATOM 696 O O . GLY A 1 88 ? -6.640 13.179 14.587 1.00 37.56 88 GLY A O 1
ATOM 697 N N . SER A 1 89 ? -8.208 14.806 14.589 1.00 40.22 89 SER A N 1
ATOM 698 C CA . SER A 1 89 ? -7.450 15.841 15.280 1.00 40.22 89 SER A CA 1
ATOM 699 C C . SER A 1 89 ? -6.739 15.279 16.511 1.00 40.22 89 SER A C 1
ATOM 701 O O . SER A 1 89 ? -7.346 14.555 17.301 1.00 40.22 89 SER A O 1
ATOM 703 N N . LYS A 1 90 ? -5.458 15.638 16.680 1.00 41.06 90 LYS A N 1
ATOM 704 C CA . LYS A 1 90 ? -4.638 15.351 17.869 1.00 41.06 90 LYS A CA 1
ATOM 705 C C . LYS A 1 90 ? -5.465 15.582 19.142 1.00 41.06 90 LYS A C 1
ATOM 707 O O . LYS A 1 90 ? -5.648 16.727 19.554 1.00 41.06 90 LYS A O 1
ATOM 712 N N . ARG A 1 91 ? -5.950 14.515 19.786 1.00 39.38 91 ARG A N 1
ATOM 713 C CA . ARG A 1 91 ? -6.493 14.621 21.145 1.00 39.38 91 ARG A CA 1
ATOM 714 C C . ARG A 1 91 ? -5.322 14.976 22.062 1.00 39.38 91 ARG A C 1
ATOM 716 O O . ARG A 1 91 ? -4.384 14.195 22.207 1.00 39.38 91 ARG A O 1
ATOM 723 N N . LYS A 1 92 ? -5.350 16.188 22.625 1.00 37.53 92 LYS A N 1
ATOM 724 C CA . LYS A 1 92 ? -4.430 16.626 23.682 1.00 37.53 92 LYS A CA 1
ATOM 725 C C . LYS A 1 92 ? -4.564 15.651 24.859 1.00 37.53 92 LYS A C 1
ATOM 727 O O . LYS A 1 92 ? -5.668 15.451 25.354 1.00 37.53 92 LYS A O 1
ATOM 732 N N . ARG A 1 93 ? -3.454 15.053 25.308 1.00 37.28 93 ARG A N 1
ATOM 733 C CA . ARG A 1 93 ? -3.382 14.398 26.625 1.00 37.28 93 ARG A CA 1
ATOM 734 C C . ARG A 1 93 ? -3.570 15.487 27.678 1.00 37.28 93 ARG A C 1
ATOM 736 O O . ARG A 1 93 ? -2.651 16.266 27.904 1.00 37.28 93 ARG A O 1
ATOM 743 N N . THR A 1 94 ? -4.737 15.555 28.304 1.00 37.53 94 THR A N 1
ATOM 744 C CA . THR A 1 94 ? -4.918 16.307 29.549 1.00 37.53 94 THR A CA 1
ATOM 745 C C . THR A 1 94 ? -4.760 15.337 30.709 1.00 37.53 94 THR A C 1
ATOM 747 O O . THR A 1 94 ? -5.533 14.396 30.862 1.00 37.53 94 THR A O 1
ATOM 750 N N . SER A 1 95 ? -3.696 15.547 31.475 1.00 43.12 95 SER A N 1
ATOM 751 C CA . SER A 1 95 ? -3.426 14.887 32.745 1.00 43.12 95 SER A CA 1
ATOM 752 C C . SER A 1 95 ? -4.168 15.635 33.845 1.00 43.12 95 SER A C 1
ATOM 754 O O . SER A 1 95 ? -3.657 16.661 34.276 1.00 43.12 95 SER A O 1
ATOM 756 N N . THR A 1 96 ? -5.300 15.112 34.321 1.00 36.12 96 THR A N 1
ATOM 757 C CA . THR A 1 96 ? -5.750 15.358 35.698 1.00 36.12 96 THR A CA 1
ATOM 758 C C . THR A 1 96 ? -6.631 14.207 36.177 1.00 36.12 96 THR A C 1
ATOM 760 O O . THR A 1 96 ? -7.511 13.719 35.477 1.00 36.12 96 THR A O 1
ATOM 763 N N . SER A 1 97 ? -6.306 13.776 37.382 1.00 38.69 97 SER A N 1
ATOM 764 C CA . SER A 1 97 ? -6.935 12.810 38.270 1.00 38.69 97 SER A CA 1
ATOM 765 C C . SER A 1 97 ? -8.454 12.942 38.475 1.00 38.69 97 SER A C 1
ATOM 767 O O . SER A 1 97 ? -8.972 14.053 38.496 1.00 38.69 97 SER A O 1
ATOM 769 N N . CYS A 1 98 ? -9.063 11.806 38.852 1.00 36.72 98 CYS A N 1
ATOM 770 C CA . CYS A 1 98 ? -10.131 11.681 39.860 1.00 36.72 98 CYS A CA 1
ATOM 771 C C . CYS A 1 98 ? -11.544 12.213 39.527 1.00 36.72 98 CYS A C 1
ATOM 773 O O . CYS A 1 98 ? -11.775 13.412 39.534 1.00 36.72 98 CYS A O 1
ATOM 775 N N . LEU A 1 99 ? -12.531 11.315 39.380 1.00 37.78 99 LEU A N 1
ATOM 776 C CA . LEU A 1 99 ? -13.485 10.904 40.436 1.00 37.78 99 LEU A CA 1
ATOM 777 C C . LEU A 1 99 ? -14.761 10.260 39.854 1.00 37.78 99 LEU A C 1
ATOM 779 O O . LEU A 1 99 ? -15.291 10.640 38.818 1.00 37.78 99 LEU A O 1
ATOM 783 N N . THR A 1 100 ? -15.191 9.249 40.597 1.00 35.06 100 THR A N 1
ATOM 784 C CA . THR A 1 100 ? -16.391 8.404 40.603 1.00 35.06 100 THR A CA 1
ATOM 785 C C . THR A 1 100 ? -17.719 9.107 40.273 1.00 35.06 100 THR A C 1
ATOM 787 O O . THR A 1 100 ? -17.891 10.267 40.621 1.00 35.06 100 THR A O 1
ATOM 790 N N . ILE A 1 101 ? -18.704 8.364 39.740 1.00 40.16 101 ILE A N 1
ATOM 791 C CA . ILE A 1 101 ? -20.016 8.107 40.385 1.00 40.16 101 ILE A CA 1
ATOM 792 C C . ILE A 1 101 ? -20.785 7.023 39.601 1.00 40.16 101 ILE A C 1
ATOM 794 O O . ILE A 1 101 ? -20.964 7.085 38.388 1.00 40.16 101 ILE A O 1
ATOM 798 N N . ILE A 1 102 ? -21.224 6.020 40.358 1.00 45.06 102 ILE A N 1
ATOM 799 C CA . ILE A 1 102 ? -22.129 4.920 40.013 1.00 45.06 102 ILE A CA 1
ATOM 800 C C . ILE A 1 102 ? -23.528 5.467 39.692 1.00 45.06 102 ILE A C 1
ATOM 802 O O . ILE A 1 102 ? -24.016 6.323 40.428 1.00 45.06 102 ILE A O 1
ATOM 806 N N . LYS A 1 103 ? -24.227 4.882 38.709 1.00 34.25 103 LYS A N 1
ATOM 807 C CA . LYS A 1 103 ? -25.646 4.510 38.869 1.00 34.25 103 LYS A CA 1
ATOM 808 C C . LYS A 1 103 ? -26.067 3.441 37.857 1.00 34.25 103 LYS A C 1
ATOM 810 O O . LYS A 1 103 ? -26.045 3.640 36.649 1.00 34.25 103 LYS A O 1
ATOM 815 N N . SER A 1 104 ? -26.418 2.301 38.434 1.00 38.75 104 SER A N 1
ATOM 816 C CA . SER A 1 104 ? -27.277 1.239 37.925 1.00 38.75 104 SER A CA 1
ATOM 817 C C . SER A 1 104 ? -28.520 1.762 37.201 1.00 38.75 104 SER A C 1
ATOM 819 O O . SER A 1 104 ? -29.107 2.749 37.640 1.00 38.75 104 SER A O 1
ATOM 821 N N . ASN A 1 105 ? -28.960 1.047 36.163 1.00 34.09 105 ASN A N 1
ATOM 822 C CA . ASN A 1 105 ? -30.283 0.416 36.152 1.00 34.09 105 ASN A CA 1
ATOM 823 C C . ASN A 1 105 ? -30.417 -0.543 34.964 1.00 34.09 105 ASN A C 1
ATOM 825 O O . ASN A 1 105 ? -30.403 -0.150 33.802 1.00 34.09 105 ASN A O 1
ATOM 829 N N . SER A 1 106 ? -30.560 -1.812 35.323 1.00 39.66 106 SER A N 1
ATOM 830 C CA . SER A 1 106 ? -31.287 -2.836 34.589 1.00 39.66 106 SER A CA 1
ATOM 831 C C . SER A 1 106 ? -32.760 -2.452 34.430 1.00 39.66 106 SER A C 1
ATOM 833 O O . SER A 1 106 ? -33.396 -2.059 35.410 1.00 39.66 106 SER A O 1
ATOM 835 N N . CYS A 1 107 ? -33.291 -2.663 33.231 1.00 37.50 107 CYS A N 1
ATOM 836 C CA . CYS A 1 107 ? -34.595 -3.273 33.002 1.00 37.50 107 CYS A CA 1
ATOM 837 C C . CYS A 1 107 ? -34.477 -4.163 31.762 1.00 37.50 107 CYS A C 1
ATOM 839 O O . CYS A 1 107 ? -33.722 -3.764 30.845 1.00 37.50 107 CYS A O 1
#

Sequence (107 aa):
MSTFKGNLSRFLNHSCDPNCKLEKWQVEGETRIGVFAARFIEVGEPLTYDYRFVLFGSEVKCHCGASNCQGYLGSKKKITSKLDISWGSKRKRTSTSCLTIIKSNSC